Protein AF-Q2FTE8-F1 (afdb_monomer_lite)

pLDDT: mean 82.8, std 17.11, range [41.56, 97.5]

Organism: Methanospirillum hungatei JF-1 (strain ATCC 27890 / DSM 864 / NBRC 100397 / JF-1) (NCBI:txid323259)

Sequence (123 aa):
MPDTLEIVSPSLLTSLASLLCEQPEKKTEPKGSTRSSVADLGAWLSDHHLSYREKPFAGGRLFLFDACPFSTAHTDGAYAIQFASGGIFAGCHHNSCGGGTQRWSELRERFEGPVQNRIMKPE

Foldseek 3Di:
DPPDDDDDDPVVVVVVVVPDDPPPLDPDDDPDDPDDQPQDPVVVCVVLVFDWDWDDDSQWIKTWGQQAPQDNPDRGQWIKIQHNSSDIFTFGCDVVGPNRDGCPQVSCCSRVNDPVNVVPDDD

Structure (mmCIF, N/CA/C/O backbone):
data_AF-Q2FTE8-F1
#
_entry.id   AF-Q2FTE8-F1
#
loop_
_atom_site.group_PDB
_atom_site.id
_atom_site.type_symbol
_atom_site.label_atom_id
_atom_site.label_alt_id
_atom_site.label_comp_id
_atom_site.label_asym_id
_atom_site.label_entity_id
_atom_site.label_seq_id
_atom_site.pdbx_PDB_ins_code
_atom_site.Cartn_x
_atom_site.Cartn_y
_atom_site.Cartn_z
_atom_site.occupancy
_atom_site.B_iso_or_equiv
_atom_site.auth_seq_id
_atom_site.auth_comp_id
_atom_site.auth_asym_id
_atom_site.auth_atom_id
_atom_site.pdbx_PDB_model_num
ATOM 1 N N . MET A 1 1 ? 29.663 10.841 14.402 1.00 47.59 1 MET A N 1
ATOM 2 C CA . MET A 1 1 ? 29.181 10.095 15.587 1.00 47.59 1 MET A CA 1
ATOM 3 C C . MET A 1 1 ? 29.604 10.871 16.821 1.00 47.59 1 MET A C 1
ATOM 5 O O . MET A 1 1 ? 30.583 11.592 16.689 1.00 47.59 1 MET A O 1
ATOM 9 N N . PRO A 1 2 ? 28.891 10.789 17.957 1.00 75.31 2 PRO A N 1
ATOM 10 C CA . PRO A 1 2 ? 29.382 11.409 19.182 1.00 75.31 2 PRO A CA 1
ATOM 11 C C . PRO A 1 2 ? 30.715 10.766 19.584 1.00 75.31 2 PRO A C 1
ATOM 13 O O . PRO A 1 2 ? 30.866 9.548 19.487 1.00 75.31 2 PRO A O 1
ATOM 16 N N . ASP A 1 3 ? 31.667 11.597 20.002 1.00 80.88 3 ASP A N 1
ATOM 17 C CA . ASP A 1 3 ? 33.018 11.171 20.384 1.00 80.88 3 ASP A CA 1
ATOM 18 C C . ASP A 1 3 ? 33.049 10.413 21.725 1.00 80.88 3 ASP A C 1
ATOM 20 O O . ASP A 1 3 ? 34.011 9.708 22.024 1.00 80.88 3 ASP A O 1
ATOM 24 N N .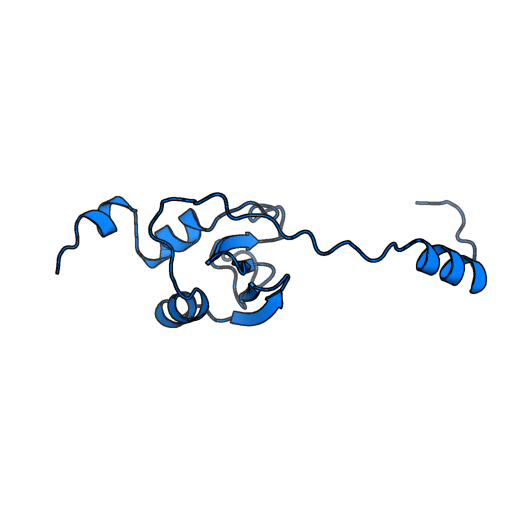 THR A 1 4 ? 31.980 10.502 22.522 1.00 83.19 4 THR A N 1
ATOM 25 C CA . THR A 1 4 ? 31.816 9.793 23.795 1.00 83.19 4 THR A CA 1
ATOM 26 C C . THR A 1 4 ? 30.410 9.208 23.922 1.00 83.19 4 THR A C 1
ATOM 28 O O . THR A 1 4 ? 29.410 9.850 23.600 1.00 83.19 4 THR A O 1
ATOM 31 N N . LEU A 1 5 ? 30.330 7.961 24.391 1.00 83.25 5 LEU A N 1
ATOM 32 C CA . LEU A 1 5 ? 29.077 7.290 24.732 1.00 83.25 5 LEU A CA 1
ATOM 33 C C . LEU A 1 5 ? 28.945 7.259 26.255 1.00 83.25 5 LEU A C 1
ATOM 35 O O . LEU A 1 5 ? 29.803 6.701 26.936 1.00 83.25 5 LEU A O 1
ATOM 39 N N . GLU A 1 6 ? 27.879 7.855 26.782 1.00 86.62 6 GLU A N 1
ATOM 40 C CA . GLU A 1 6 ? 27.593 7.912 28.216 1.00 86.62 6 GLU A CA 1
ATOM 41 C C . GLU A 1 6 ? 26.374 7.042 28.554 1.00 86.62 6 GLU A C 1
ATOM 43 O O . GLU A 1 6 ? 25.369 7.044 27.838 1.00 86.62 6 GLU A O 1
ATOM 48 N N . ILE A 1 7 ? 26.469 6.272 29.641 1.00 87.56 7 ILE A N 1
ATOM 49 C CA . ILE A 1 7 ? 25.374 5.424 30.121 1.00 87.56 7 ILE A CA 1
ATOM 50 C C . ILE A 1 7 ? 24.376 6.305 30.874 1.00 87.56 7 ILE A C 1
ATOM 52 O O . ILE A 1 7 ? 24.696 6.866 31.919 1.00 87.56 7 ILE A O 1
ATOM 56 N N . VAL A 1 8 ? 23.149 6.394 30.363 1.00 90.69 8 VAL A N 1
ATOM 57 C CA . VAL A 1 8 ? 22.062 7.141 31.010 1.00 90.69 8 VAL A CA 1
ATOM 58 C C . VAL A 1 8 ? 21.398 6.334 32.128 1.00 90.69 8 VAL A C 1
ATOM 60 O O . VAL A 1 8 ? 21.362 5.102 32.098 1.00 90.69 8 VAL A O 1
ATOM 63 N N . SER A 1 9 ? 20.831 7.028 33.118 1.00 89.88 9 SER A N 1
ATOM 64 C CA . SER A 1 9 ? 20.090 6.384 34.203 1.00 89.88 9 SER A CA 1
ATOM 65 C C . SER A 1 9 ? 18.733 5.834 33.728 1.00 89.88 9 SER A C 1
ATOM 67 O O . SER A 1 9 ? 18.091 6.422 32.850 1.00 89.88 9 SER A O 1
ATOM 69 N N . PRO A 1 10 ? 18.214 4.762 34.359 1.00 87.69 10 PRO A N 1
ATOM 70 C CA . PRO A 1 10 ? 16.878 4.243 34.057 1.00 87.69 10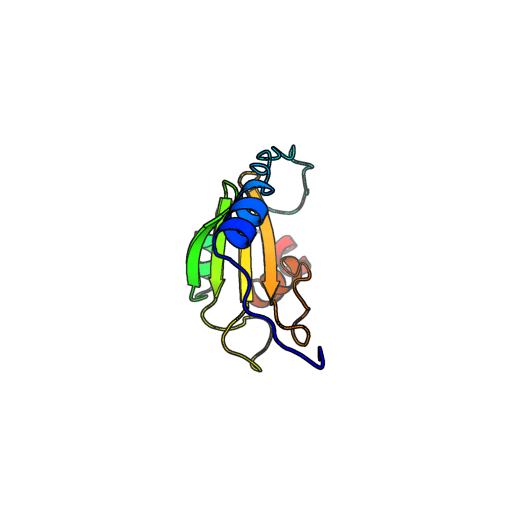 PRO A CA 1
ATOM 71 C C . PRO A 1 10 ? 15.762 5.279 34.252 1.00 87.69 10 PRO A C 1
ATOM 73 O O . PRO A 1 10 ? 14.788 5.286 33.510 1.00 87.69 10 PRO A O 1
ATOM 76 N N . SER A 1 11 ? 15.911 6.194 35.215 1.00 86.44 11 SER A N 1
ATOM 77 C CA . SER A 1 11 ? 14.929 7.252 35.474 1.00 86.44 11 SER A CA 1
ATOM 78 C C . SER A 1 11 ? 14.803 8.245 34.319 1.00 86.44 11 SER A C 1
ATOM 80 O O . SER A 1 11 ? 13.701 8.707 34.039 1.00 86.44 11 SER A O 1
ATOM 82 N N . LEU A 1 12 ? 15.899 8.545 33.618 1.00 90.31 12 LEU A N 1
ATOM 83 C CA . LEU A 1 12 ? 15.882 9.437 32.461 1.00 90.31 12 LEU A CA 1
ATOM 84 C C . LEU A 1 12 ? 15.134 8.802 31.281 1.00 90.31 12 LEU A C 1
ATOM 86 O O . LEU A 1 12 ? 14.355 9.479 30.611 1.00 90.31 12 LEU A O 1
ATOM 90 N N . LEU A 1 13 ? 15.297 7.488 31.088 1.00 86.81 13 LEU A N 1
ATOM 91 C CA . LEU A 1 13 ? 14.516 6.717 30.117 1.00 86.81 13 LEU A CA 1
ATOM 92 C C . LEU A 1 13 ? 13.022 6.717 30.471 1.00 86.81 13 LEU A C 1
ATOM 94 O O . LEU A 1 13 ? 12.188 6.929 29.592 1.00 86.81 13 LEU A O 1
ATOM 98 N N . THR A 1 14 ? 12.675 6.557 31.751 1.00 87.50 14 THR A N 1
ATOM 99 C CA . THR A 1 14 ? 11.279 6.613 32.217 1.00 87.50 14 THR A CA 1
ATOM 100 C C . THR A 1 14 ? 10.662 8.002 32.021 1.00 87.50 14 THR A C 1
ATOM 102 O O . THR A 1 14 ? 9.526 8.114 31.556 1.00 87.50 14 THR A O 1
ATOM 105 N N . SER A 1 15 ? 11.406 9.074 32.312 1.00 88.38 15 SER A N 1
ATOM 106 C CA . SER A 1 15 ? 10.955 10.453 32.082 1.00 88.38 15 SER A CA 1
ATOM 107 C C . SER A 1 15 ? 10.691 10.727 30.601 1.00 88.38 15 SER A C 1
ATOM 109 O O . SER A 1 15 ? 9.668 11.317 30.271 1.00 88.38 15 SER A O 1
ATOM 111 N N . LEU A 1 16 ? 11.555 10.244 29.701 1.00 87.44 16 LEU A N 1
ATOM 112 C CA . LEU A 1 16 ? 11.328 10.318 28.253 1.00 87.44 16 LEU A CA 1
ATOM 113 C C . LEU A 1 16 ? 10.097 9.518 27.816 1.00 87.44 16 LEU A C 1
ATOM 115 O O . LEU A 1 16 ? 9.295 10.021 27.034 1.00 87.44 16 LEU A O 1
ATOM 119 N N . ALA A 1 17 ? 9.919 8.301 28.336 1.00 84.12 17 ALA A N 1
ATOM 120 C CA . ALA A 1 17 ? 8.742 7.484 28.043 1.00 84.12 17 ALA A CA 1
ATOM 121 C C . ALA A 1 17 ? 7.440 8.190 28.461 1.00 84.12 17 ALA A C 1
ATOM 123 O O . ALA A 1 17 ? 6.431 8.087 27.771 1.00 84.12 17 ALA A O 1
ATOM 124 N N . SER A 1 18 ? 7.488 8.964 29.547 1.00 82.94 18 SER A N 1
ATOM 125 C CA . SER A 1 18 ? 6.342 9.714 30.074 1.00 82.94 18 SER A CA 1
ATOM 126 C C . SER A 1 18 ? 5.981 10.951 29.241 1.00 82.94 18 SER A C 1
ATOM 128 O O . SER A 1 18 ? 4.884 11.481 29.387 1.00 82.94 18 SER A O 1
ATOM 130 N N . LEU A 1 19 ? 6.876 11.416 28.360 1.00 86.62 19 LEU A N 1
ATOM 131 C CA . LEU A 1 19 ? 6.603 12.519 27.428 1.00 86.62 19 LEU A CA 1
ATOM 132 C C . LEU A 1 19 ? 5.792 12.080 26.201 1.00 86.62 19 LEU A C 1
ATOM 134 O O . LEU A 1 19 ? 5.387 12.923 25.398 1.00 86.62 19 LEU A O 1
ATOM 138 N N . LEU A 1 20 ? 5.554 10.777 26.026 1.00 79.19 20 LEU A N 1
ATOM 139 C CA . LEU A 1 20 ? 4.674 10.281 24.978 1.00 79.19 20 LEU A CA 1
ATOM 140 C C . LEU A 1 20 ? 3.226 10.607 25.352 1.00 79.19 20 LEU A C 1
ATOM 142 O O . LEU A 1 20 ? 2.567 9.857 26.065 1.00 79.19 20 LEU A O 1
ATOM 146 N N . CYS A 1 21 ? 2.719 11.728 24.841 1.00 58.62 21 CYS A N 1
ATOM 147 C CA . CYS A 1 21 ? 1.283 11.965 24.807 1.00 58.62 21 CYS A CA 1
ATOM 148 C C . CYS A 1 21 ? 0.616 10.829 24.021 1.00 58.62 21 CYS A C 1
ATOM 150 O O . CYS A 1 21 ? 1.006 10.560 22.875 1.00 58.62 21 CYS A O 1
ATOM 152 N N . GLU A 1 22 ? -0.398 10.199 24.624 1.00 60.72 22 GLU A N 1
ATOM 153 C CA . GLU A 1 22 ? -1.329 9.310 23.932 1.00 60.72 22 GLU A CA 1
ATOM 154 C C . GLU A 1 22 ? -1.782 10.022 22.657 1.00 60.72 22 GLU A C 1
ATOM 156 O O . GLU A 1 22 ? -2.358 11.111 22.700 1.00 60.72 22 GLU A O 1
ATOM 161 N N . GLN A 1 23 ? -1.397 9.472 21.505 1.00 54.34 23 GLN A N 1
ATOM 162 C CA . GLN A 1 23 ? -1.730 10.071 20.222 1.00 54.34 23 GLN A CA 1
ATOM 163 C C . GLN A 1 23 ? -3.257 10.123 20.139 1.00 54.34 23 GLN A C 1
ATOM 165 O O . GLN A 1 23 ? -3.878 9.059 20.168 1.00 54.34 23 GLN A O 1
ATOM 170 N N . PRO A 1 24 ? -3.885 11.308 20.029 1.00 51.16 24 PRO A N 1
ATOM 171 C CA . PRO A 1 24 ? -5.316 11.360 19.817 1.00 51.16 24 PRO A CA 1
ATOM 172 C C . PRO A 1 24 ? -5.599 10.648 18.500 1.00 51.16 24 PRO A C 1
ATOM 174 O O . PRO A 1 24 ? -5.062 11.008 17.447 1.00 51.16 24 PRO A O 1
ATOM 177 N N . GLU A 1 25 ? -6.424 9.614 18.575 1.00 54.03 25 GLU A N 1
ATOM 178 C CA . GLU A 1 25 ? -6.974 8.888 17.443 1.00 54.03 25 GLU A CA 1
ATOM 179 C C . GLU A 1 25 ? -7.769 9.858 16.558 1.00 54.03 25 GLU A C 1
ATOM 181 O O . GLU A 1 25 ? -8.965 10.099 16.721 1.00 54.03 25 GLU A O 1
ATOM 186 N N . LYS A 1 26 ? -7.054 10.502 15.627 1.00 44.91 26 LYS A N 1
ATOM 187 C CA . LYS A 1 26 ? -7.623 11.428 14.653 1.00 44.91 26 LYS A CA 1
ATOM 188 C C . LYS A 1 26 ? -8.549 10.647 13.727 1.00 44.91 26 LYS A C 1
ATOM 190 O O . LYS A 1 26 ? -8.104 10.042 12.756 1.00 44.91 26 LYS A O 1
ATOM 195 N N . LYS A 1 27 ? -9.851 10.722 14.003 1.00 46.91 27 LYS A N 1
ATOM 196 C CA . LYS A 1 27 ? -10.912 10.451 13.030 1.00 46.91 27 LYS A CA 1
ATOM 197 C C . LYS A 1 27 ? -10.780 11.463 11.893 1.00 46.91 27 LYS A C 1
ATOM 199 O O . LYS A 1 27 ? -11.192 12.612 12.024 1.00 46.91 27 LYS A O 1
ATOM 204 N N . THR A 1 28 ? -10.157 11.060 10.794 1.00 43.09 28 THR A N 1
ATOM 205 C CA . THR A 1 28 ? -10.179 11.820 9.547 1.00 43.09 28 THR A CA 1
ATOM 206 C C . THR A 1 28 ? -11.474 11.510 8.804 1.00 43.09 28 THR A C 1
ATOM 208 O O . THR A 1 28 ? -11.761 10.364 8.463 1.00 43.09 28 THR A O 1
ATOM 211 N N . GLU A 1 29 ? -12.282 12.545 8.586 1.00 53.09 29 GLU A N 1
ATOM 212 C CA . GLU A 1 29 ? -13.505 12.465 7.790 1.00 53.09 29 GLU A CA 1
ATOM 213 C C . GLU A 1 29 ? -13.188 12.097 6.327 1.00 53.09 29 GLU A C 1
ATOM 215 O O . GLU A 1 29 ? -12.167 12.536 5.778 1.00 53.09 29 GLU A O 1
ATOM 220 N N . PRO A 1 30 ? -14.034 11.292 5.661 1.00 44.62 30 PRO A N 1
ATOM 221 C CA . PRO A 1 30 ? -13.740 10.797 4.326 1.00 44.62 30 PRO A CA 1
ATOM 222 C C . PRO A 1 30 ? -13.969 11.896 3.280 1.00 44.62 30 PRO A C 1
ATOM 224 O O . PRO A 1 30 ? -15.101 12.243 2.953 1.00 44.62 30 PRO A O 1
ATOM 227 N N . LYS A 1 31 ? -12.890 12.410 2.676 1.00 44.75 31 LYS A N 1
ATOM 228 C CA . LYS A 1 31 ? -12.983 13.062 1.360 1.00 44.75 31 LYS A CA 1
ATOM 229 C C . LYS A 1 31 ? -13.074 11.973 0.295 1.00 44.75 31 LYS A C 1
ATOM 231 O O . LYS A 1 31 ? -12.105 11.260 0.043 1.00 44.75 31 LYS A O 1
ATOM 236 N N . GLY A 1 32 ? -14.260 11.845 -0.298 1.00 41.56 32 GLY A N 1
ATOM 237 C CA . GLY A 1 32 ? -14.562 10.879 -1.349 1.00 41.56 32 GLY A CA 1
ATOM 238 C C . GLY A 1 32 ? -13.585 10.984 -2.519 1.00 41.56 32 GLY A C 1
ATOM 239 O O . GLY A 1 32 ? -13.486 12.020 -3.173 1.00 41.56 32 GLY A O 1
ATOM 240 N N . SER A 1 33 ? -12.865 9.893 -2.780 1.00 45.09 33 SER A N 1
ATOM 241 C CA . SER A 1 33 ? -12.139 9.702 -4.031 1.00 45.09 33 SER A CA 1
ATOM 242 C C . SER A 1 33 ? -13.036 8.905 -4.968 1.00 45.09 33 SER A C 1
ATOM 244 O O . SER A 1 33 ? -13.199 7.694 -4.834 1.00 45.09 33 SER A O 1
ATOM 246 N N . THR A 1 34 ? -13.672 9.607 -5.898 1.00 45.78 34 THR A N 1
ATOM 247 C CA . THR A 1 34 ? -14.556 9.035 -6.913 1.00 45.78 34 THR A CA 1
ATOM 248 C C . THR A 1 34 ? -13.729 8.301 -7.974 1.00 45.78 34 THR A C 1
ATOM 250 O O . THR A 1 34 ? -13.514 8.826 -9.061 1.00 45.78 34 THR A O 1
ATOM 253 N N . ARG A 1 35 ? -13.222 7.098 -7.672 1.00 50.22 35 ARG A N 1
ATOM 254 C CA . ARG A 1 35 ? -12.720 6.131 -8.670 1.00 50.22 35 ARG A CA 1
ATOM 255 C C . ARG A 1 35 ? -12.912 4.704 -8.162 1.00 50.22 35 ARG A C 1
ATOM 257 O O . ARG A 1 35 ? -12.179 4.289 -7.275 1.00 50.22 35 ARG A O 1
ATOM 264 N N . SER A 1 36 ? -13.883 3.992 -8.751 1.00 52.06 36 SER A N 1
ATOM 265 C CA . SER A 1 36 ? -14.141 2.539 -8.671 1.00 52.06 36 SER A CA 1
ATOM 266 C C . SER A 1 36 ? -13.377 1.833 -7.546 1.00 52.06 36 SER A C 1
ATOM 268 O O . SER A 1 36 ? -12.369 1.165 -7.794 1.00 52.06 36 SER A O 1
ATOM 270 N N . SER A 1 37 ? -13.798 2.048 -6.301 1.00 58.91 37 SER A N 1
ATOM 271 C CA . SER A 1 37 ? -13.119 1.500 -5.132 1.00 58.91 37 SER A CA 1
ATOM 272 C C . SER A 1 37 ? -13.307 -0.008 -5.113 1.00 58.91 37 SER A C 1
ATOM 274 O O . SER A 1 37 ? -14.435 -0.495 -5.139 1.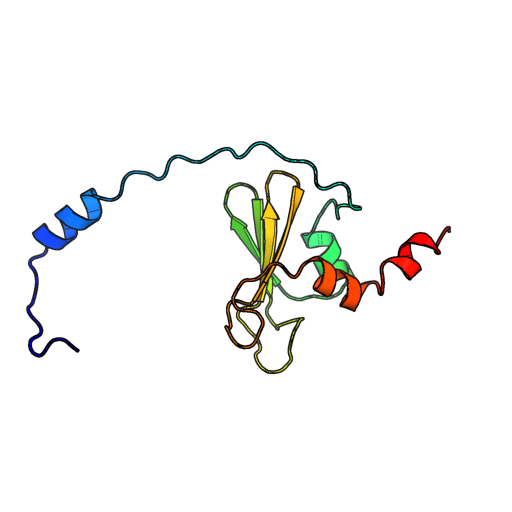00 58.91 37 SER A O 1
ATOM 276 N N . VAL A 1 38 ? -12.201 -0.746 -5.062 1.00 72.00 38 VAL A N 1
ATOM 277 C CA . VAL A 1 38 ? -12.232 -2.149 -4.652 1.00 72.00 38 VAL A CA 1
ATOM 278 C C . VAL A 1 38 ? -12.883 -2.185 -3.265 1.00 72.00 38 VAL A C 1
ATOM 280 O O . VAL A 1 38 ? -12.376 -1.551 -2.340 1.00 72.00 38 VAL A O 1
ATOM 283 N N . ALA A 1 39 ? -14.041 -2.839 -3.148 1.00 81.44 39 ALA A N 1
ATOM 284 C CA . ALA A 1 39 ? -14.810 -2.867 -1.903 1.00 81.44 39 ALA A CA 1
ATOM 285 C C . ALA A 1 39 ? -14.066 -3.647 -0.806 1.00 81.44 39 ALA A C 1
ATOM 287 O O . ALA A 1 39 ? -14.013 -3.209 0.341 1.00 81.44 39 ALA A O 1
ATOM 288 N N . ASP A 1 40 ? -13.414 -4.747 -1.184 1.00 90.62 40 ASP A N 1
ATOM 289 C CA . ASP A 1 40 ? -12.571 -5.552 -0.305 1.00 90.62 40 ASP A CA 1
ATOM 290 C C . ASP A 1 40 ? -11.181 -5.735 -0.925 1.00 90.62 40 ASP A C 1
ATOM 292 O O . ASP A 1 40 ? -11.017 -6.432 -1.929 1.00 90.62 40 ASP A O 1
ATOM 296 N N . LEU A 1 41 ? -10.173 -5.089 -0.329 1.00 94.25 41 LEU A N 1
ATOM 297 C CA . LEU A 1 41 ? -8.791 -5.195 -0.792 1.00 94.25 41 LEU A CA 1
ATOM 298 C C . LEU A 1 41 ? -8.232 -6.618 -0.638 1.00 94.25 41 LEU A C 1
ATOM 300 O O . LEU A 1 41 ? -7.483 -7.054 -1.503 1.00 94.25 41 LEU A O 1
ATOM 304 N N . GLY A 1 42 ? -8.595 -7.353 0.415 1.00 93.19 42 GLY A N 1
ATOM 305 C CA . GLY A 1 42 ? -8.087 -8.710 0.644 1.00 93.19 42 GLY A CA 1
ATOM 306 C C . GLY A 1 42 ? -8.578 -9.694 -0.418 1.00 93.19 42 GLY A C 1
ATOM 307 O O . GLY A 1 42 ? -7.786 -10.467 -0.961 1.00 93.19 42 GLY A O 1
ATOM 308 N N . ALA A 1 43 ? -9.862 -9.601 -0.781 1.00 93.50 43 ALA A N 1
ATOM 309 C CA . ALA A 1 43 ? -10.429 -10.386 -1.878 1.00 93.50 43 ALA A CA 1
ATOM 310 C C . ALA A 1 43 ? -9.707 -10.089 -3.202 1.00 93.50 43 ALA A C 1
ATOM 312 O O . ALA A 1 43 ? -9.216 -11.003 -3.855 1.00 93.50 43 ALA A O 1
ATOM 313 N N . TRP A 1 44 ? -9.524 -8.806 -3.531 1.00 94.81 44 TRP A N 1
ATOM 314 C CA . TRP A 1 44 ? -8.817 -8.392 -4.747 1.00 94.81 44 TRP A CA 1
ATOM 315 C C . TRP A 1 44 ? -7.375 -8.909 -4.805 1.00 94.81 44 TRP A C 1
ATOM 317 O O . TRP A 1 44 ? -6.930 -9.406 -5.836 1.00 94.81 44 TRP A O 1
ATOM 327 N N . LEU A 1 45 ? -6.636 -8.834 -3.696 1.00 95.19 45 LEU A N 1
ATOM 328 C CA . LEU A 1 45 ? -5.274 -9.369 -3.630 1.00 95.19 45 LEU A CA 1
ATOM 329 C C . LEU A 1 45 ? -5.243 -10.889 -3.834 1.00 95.19 45 LEU A C 1
ATOM 331 O O . LEU A 1 45 ? -4.362 -11.392 -4.531 1.00 95.19 45 LEU A O 1
ATOM 335 N N . SER A 1 46 ? -6.216 -11.601 -3.264 1.00 93.81 46 SER A N 1
ATOM 336 C CA . SER A 1 46 ? -6.339 -13.057 -3.391 1.00 93.81 46 SER A CA 1
ATOM 337 C C . SER A 1 46 ? -6.680 -13.483 -4.823 1.00 93.81 46 SER A C 1
ATOM 339 O O . SER A 1 46 ? -6.041 -14.393 -5.352 1.00 93.81 46 SER A O 1
ATOM 341 N N . ASP A 1 47 ? -7.615 -12.784 -5.474 1.00 93.50 47 ASP A N 1
ATOM 342 C CA . ASP A 1 47 ? -8.021 -13.026 -6.867 1.00 93.50 47 ASP A CA 1
ATOM 343 C C . ASP A 1 47 ? -6.859 -12.827 -7.849 1.00 93.50 47 ASP A C 1
ATOM 345 O O . ASP A 1 47 ? -6.753 -13.517 -8.862 1.00 93.50 47 ASP A O 1
ATOM 349 N N . HIS A 1 48 ? -5.951 -11.903 -7.530 1.00 93.56 48 HIS A N 1
ATOM 350 C CA . HIS A 1 48 ? -4.739 -11.646 -8.306 1.00 93.56 48 HIS A CA 1
ATOM 351 C C . HIS A 1 48 ? -3.518 -12.455 -7.843 1.00 93.56 48 HIS A C 1
ATOM 353 O O . HIS A 1 48 ? -2.406 -12.200 -8.307 1.00 93.56 48 HIS A O 1
ATOM 359 N N . HIS A 1 49 ? -3.714 -13.443 -6.963 1.00 93.88 49 HIS A N 1
ATOM 360 C CA . HIS A 1 49 ? -2.676 -14.355 -6.472 1.00 93.88 49 HIS A CA 1
ATOM 361 C C . HIS A 1 49 ? -1.462 -13.648 -5.846 1.00 93.88 49 HIS A C 1
ATOM 363 O O . HIS A 1 49 ? -0.324 -14.110 -5.954 1.00 93.88 49 HIS A O 1
ATOM 369 N N . LEU A 1 50 ? -1.696 -12.518 -5.178 1.00 94.31 50 LEU A N 1
ATOM 370 C CA . LEU A 1 50 ? -0.674 -11.816 -4.413 1.00 94.31 50 LEU A CA 1
ATOM 371 C C . LEU A 1 50 ? -0.600 -12.399 -3.002 1.00 94.31 50 LEU A C 1
ATOM 373 O O . LEU A 1 50 ? -1.551 -12.292 -2.234 1.00 94.31 50 LEU A O 1
ATOM 377 N N . SER A 1 51 ? 0.543 -12.981 -2.640 1.00 94.19 51 SER A N 1
ATOM 378 C CA . SER A 1 51 ? 0.781 -13.478 -1.280 1.00 94.19 51 SER A CA 1
ATOM 379 C C . SER A 1 51 ? 1.000 -12.330 -0.297 1.00 94.19 51 SER A C 1
ATOM 381 O O . SER A 1 51 ? 1.813 -11.429 -0.545 1.00 94.19 51 SER A O 1
ATOM 383 N N . TYR A 1 52 ? 0.288 -12.365 0.829 1.00 95.81 52 TYR A N 1
ATOM 384 C CA . TYR A 1 52 ? 0.376 -11.337 1.857 1.00 95.81 52 TYR A CA 1
ATOM 385 C C . TYR A 1 52 ? 0.154 -11.869 3.274 1.00 95.81 52 TYR A C 1
ATOM 387 O O . TYR A 1 52 ? -0.484 -12.897 3.503 1.00 95.81 52 TYR A O 1
ATOM 395 N N . ARG A 1 53 ? 0.604 -11.072 4.247 1.00 96.44 53 ARG A N 1
ATOM 396 C CA . ARG A 1 53 ? 0.214 -11.160 5.658 1.00 96.44 53 ARG A CA 1
ATOM 397 C C . ARG A 1 53 ? -0.641 -9.963 6.043 1.00 96.44 53 ARG A C 1
ATOM 399 O O . ARG A 1 53 ? -0.246 -8.818 5.831 1.00 96.44 53 ARG A O 1
ATOM 406 N N . GLU A 1 54 ? -1.801 -10.232 6.627 1.00 96.38 54 GLU A N 1
ATOM 407 C CA . GLU A 1 54 ? -2.747 -9.208 7.065 1.00 96.38 54 GLU A CA 1
ATOM 408 C C . GLU A 1 54 ? -2.564 -8.872 8.550 1.00 96.38 54 GLU A C 1
ATOM 410 O O . GLU A 1 54 ? -2.312 -9.752 9.377 1.00 96.38 54 GLU A O 1
ATOM 415 N N . LYS A 1 55 ? -2.713 -7.591 8.899 1.00 95.56 55 LYS A N 1
ATOM 416 C CA . LYS A 1 55 ? -2.823 -7.129 10.285 1.00 95.56 55 LYS A CA 1
ATOM 417 C C . LYS A 1 55 ? -3.752 -5.913 10.417 1.00 95.56 55 LYS A C 1
ATOM 419 O O . LYS A 1 55 ? -3.821 -5.101 9.489 1.00 95.56 55 LYS A O 1
ATOM 424 N N . PRO A 1 56 ? -4.416 -5.725 11.572 1.00 95.69 56 PRO A N 1
ATOM 425 C CA . PRO A 1 56 ? -5.167 -4.503 11.853 1.00 95.69 56 PRO A CA 1
ATOM 426 C C . PRO A 1 56 ? -4.266 -3.260 11.819 1.00 95.69 56 PRO A C 1
ATOM 428 O O . PRO A 1 56 ? -3.143 -3.289 12.331 1.00 95.69 56 PRO A O 1
ATOM 431 N N . PHE A 1 57 ? -4.747 -2.159 11.235 1.00 93.31 57 PHE A N 1
ATOM 432 C CA . PHE A 1 57 ? -3.995 -0.902 11.166 1.00 93.31 57 PHE A CA 1
ATOM 433 C C . PHE A 1 57 ? -4.912 0.324 11.132 1.00 93.31 57 PHE A C 1
ATOM 435 O O . PHE A 1 57 ? -5.661 0.503 10.177 1.00 93.31 57 PHE A O 1
ATOM 442 N N . ALA A 1 58 ? -4.821 1.189 12.149 1.00 90.25 58 ALA A N 1
ATOM 443 C CA . ALA A 1 58 ? -5.547 2.466 12.229 1.00 90.25 58 ALA A CA 1
ATOM 444 C C . ALA A 1 58 ? -7.058 2.351 11.910 1.00 90.25 58 ALA A C 1
ATOM 446 O O . ALA A 1 58 ? -7.607 3.127 11.129 1.00 90.25 58 ALA A O 1
ATOM 447 N N . GLY A 1 59 ? -7.722 1.328 12.464 1.00 89.12 59 GLY A N 1
ATOM 448 C CA . GLY A 1 59 ? -9.139 1.027 12.208 1.00 89.12 59 GLY A CA 1
ATOM 449 C C . GLY A 1 59 ? -9.438 0.393 10.842 1.00 89.12 59 GLY A C 1
ATOM 450 O O . GLY A 1 59 ? -10.580 0.043 10.569 1.00 89.12 59 GLY A O 1
ATOM 451 N N . GLY A 1 60 ? -8.430 0.240 9.985 1.00 93.81 60 GLY A N 1
ATOM 452 C CA . GLY A 1 60 ? -8.481 -0.496 8.729 1.00 93.81 60 GLY A CA 1
ATOM 453 C C . GLY A 1 60 ? -7.622 -1.762 8.761 1.00 93.81 60 GLY A C 1
ATOM 454 O O . GLY A 1 60 ? -7.355 -2.346 9.816 1.00 93.81 60 GLY A O 1
ATOM 455 N N . ARG A 1 61 ? -7.167 -2.175 7.580 1.00 96.50 61 ARG A N 1
ATOM 456 C CA . ARG A 1 61 ? -6.387 -3.395 7.350 1.00 96.50 61 ARG A CA 1
ATOM 457 C C . ARG A 1 61 ? -5.106 -3.066 6.601 1.00 96.50 61 ARG A C 1
ATOM 459 O O . ARG A 1 61 ? -5.132 -2.298 5.641 1.00 96.50 61 ARG A O 1
ATOM 466 N N . LEU A 1 62 ? -3.996 -3.649 7.030 1.00 97.38 62 LEU A N 1
ATOM 467 C CA . LEU A 1 62 ? -2.694 -3.553 6.379 1.00 97.38 62 LEU A CA 1
ATOM 468 C C . LEU A 1 62 ? -2.279 -4.938 5.889 1.00 97.38 62 LEU A C 1
ATOM 470 O O . LEU A 1 62 ? -2.238 -5.895 6.655 1.00 97.38 62 LEU A O 1
ATOM 474 N N . PHE A 1 63 ? -1.933 -4.999 4.614 1.00 97.50 63 PHE A N 1
ATOM 475 C CA . PHE A 1 63 ? -1.484 -6.166 3.879 1.00 97.50 63 PHE A CA 1
ATOM 476 C C . PHE A 1 63 ? -0.001 -5.981 3.557 1.00 97.50 63 PHE A C 1
ATOM 478 O O . PHE A 1 63 ? 0.382 -5.049 2.851 1.00 97.50 63 PHE A O 1
ATOM 485 N N . LEU A 1 64 ? 0.848 -6.833 4.118 1.00 96.94 64 LEU A N 1
ATOM 486 C CA . LEU A 1 64 ? 2.288 -6.854 3.869 1.00 96.94 64 LEU A CA 1
ATOM 487 C C . LEU A 1 64 ? 2.572 -7.917 2.816 1.00 96.94 64 LEU A C 1
ATOM 489 O O . LEU A 1 64 ? 2.246 -9.079 3.045 1.00 96.94 64 LEU A O 1
ATOM 493 N N . PHE A 1 65 ? 3.164 -7.538 1.687 1.00 96.62 65 PHE A N 1
ATOM 494 C CA . PHE A 1 65 ? 3.451 -8.488 0.616 1.00 96.62 65 PHE A CA 1
ATOM 495 C C . PHE A 1 65 ? 4.709 -9.301 0.908 1.00 96.62 65 PHE A C 1
ATOM 497 O O . PHE A 1 65 ? 5.715 -8.755 1.364 1.00 96.62 65 PHE A O 1
ATOM 504 N N . ASP A 1 66 ? 4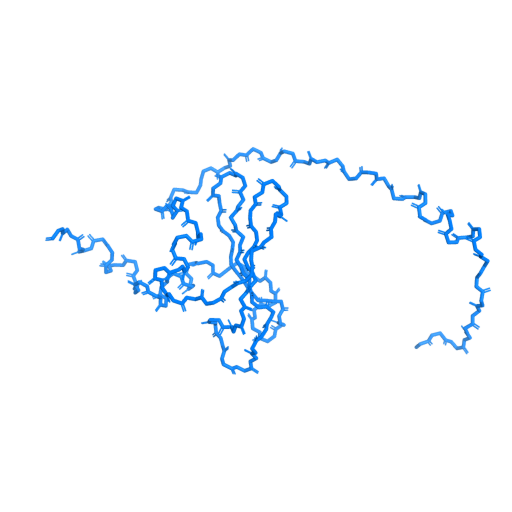.664 -10.592 0.577 1.00 93.06 66 ASP A N 1
ATOM 505 C CA . ASP A 1 66 ? 5.827 -11.486 0.676 1.00 93.06 66 ASP A CA 1
ATOM 506 C C . ASP A 1 66 ? 6.792 -11.352 -0.513 1.00 93.06 66 ASP A C 1
ATOM 508 O O . ASP A 1 66 ? 7.881 -11.915 -0.493 1.00 93.06 66 ASP A O 1
ATOM 512 N N . ALA A 1 67 ? 6.391 -10.629 -1.560 1.00 93.12 67 ALA A N 1
ATOM 513 C CA . ALA A 1 67 ? 7.238 -10.232 -2.677 1.00 93.12 67 ALA A CA 1
ATOM 514 C C . ALA A 1 67 ? 6.796 -8.856 -3.181 1.00 93.12 67 ALA A C 1
ATOM 516 O O . ALA A 1 67 ? 5.610 -8.529 -3.158 1.00 93.12 67 ALA A O 1
ATOM 517 N N . CYS A 1 68 ? 7.730 -8.028 -3.651 1.00 94.50 68 CYS A N 1
ATOM 518 C CA . CYS A 1 68 ? 7.371 -6.706 -4.145 1.00 94.50 68 CYS A CA 1
ATOM 519 C C . CYS A 1 68 ? 6.679 -6.792 -5.520 1.00 94.50 68 CYS A C 1
ATOM 521 O O . CYS A 1 68 ? 7.302 -7.229 -6.487 1.00 94.50 68 CYS A O 1
ATOM 523 N N . PRO A 1 69 ? 5.432 -6.305 -5.668 1.00 94.06 69 PRO A N 1
ATOM 524 C CA . PRO A 1 69 ? 4.741 -6.316 -6.959 1.00 94.06 69 PRO A CA 1
ATOM 525 C C . PRO A 1 69 ? 5.243 -5.223 -7.923 1.00 94.06 69 PRO A C 1
ATOM 527 O O . PRO A 1 69 ? 4.892 -5.212 -9.104 1.00 94.06 69 PRO A O 1
ATOM 530 N N . PHE A 1 70 ? 6.053 -4.279 -7.432 1.00 93.75 70 PHE A N 1
ATOM 531 C CA . PHE A 1 70 ? 6.548 -3.141 -8.212 1.00 93.75 70 PHE A CA 1
ATOM 532 C C . PHE A 1 70 ? 7.924 -3.391 -8.841 1.00 93.75 70 PHE A C 1
ATOM 534 O O . PHE A 1 70 ? 8.233 -2.798 -9.877 1.00 93.75 70 PHE A O 1
ATOM 541 N N . SER A 1 71 ? 8.749 -4.238 -8.220 1.00 90.88 71 SER A N 1
ATOM 542 C CA . SER A 1 71 ? 10.139 -4.486 -8.608 1.00 90.88 71 SER A CA 1
ATOM 543 C C . SER A 1 71 ? 10.596 -5.865 -8.145 1.00 90.88 71 SER A C 1
ATOM 545 O O . SER A 1 71 ? 10.279 -6.279 -7.038 1.00 90.88 71 SER A O 1
ATOM 547 N N . THR A 1 72 ? 11.406 -6.542 -8.956 1.00 90.31 72 THR A N 1
ATOM 548 C CA . THR A 1 72 ? 12.033 -7.828 -8.611 1.00 90.31 72 THR A CA 1
ATOM 549 C C . THR A 1 72 ? 13.343 -7.675 -7.831 1.00 90.31 72 THR A C 1
ATOM 551 O O . THR A 1 72 ? 13.971 -8.672 -7.494 1.00 90.31 72 THR A O 1
ATOM 554 N N . ALA A 1 73 ? 13.783 -6.443 -7.550 1.00 90.38 73 ALA A N 1
ATOM 555 C CA . ALA A 1 73 ? 15.056 -6.176 -6.874 1.00 90.38 73 ALA A CA 1
ATOM 556 C C . ALA A 1 73 ? 15.064 -6.565 -5.385 1.00 90.38 73 ALA A C 1
ATOM 558 O O . ALA A 1 73 ? 16.130 -6.657 -4.782 1.00 90.38 73 ALA A O 1
ATOM 559 N N . HIS A 1 74 ? 13.891 -6.752 -4.784 1.00 88.44 74 HIS A N 1
ATOM 560 C CA . HIS A 1 74 ? 13.731 -7.132 -3.386 1.00 88.44 74 HIS A CA 1
ATOM 561 C C . HIS A 1 74 ? 12.437 -7.928 -3.208 1.00 88.44 74 HIS A C 1
ATOM 563 O O . HIS A 1 74 ? 11.482 -7.792 -3.976 1.00 88.44 74 HIS A O 1
ATOM 569 N N . THR A 1 75 ? 12.400 -8.754 -2.169 1.00 91.19 75 THR A N 1
ATOM 570 C CA . THR A 1 75 ? 11.271 -9.641 -1.860 1.00 91.19 75 THR A CA 1
ATOM 571 C C . THR A 1 75 ? 10.498 -9.177 -0.630 1.00 91.19 75 THR A C 1
ATOM 573 O O . THR A 1 75 ? 9.736 -9.933 -0.055 1.00 91.19 75 THR A O 1
ATOM 576 N N . ASP A 1 76 ? 10.692 -7.939 -0.189 1.00 92.44 76 ASP A N 1
ATOM 577 C CA . ASP A 1 76 ? 10.067 -7.418 1.023 1.00 92.44 76 ASP A CA 1
ATOM 578 C C . ASP A 1 76 ? 9.771 -5.912 0.922 1.00 92.44 76 ASP A C 1
ATOM 580 O O . ASP A 1 76 ? 10.011 -5.258 -0.099 1.00 92.44 76 ASP A O 1
ATOM 584 N N . GLY A 1 77 ? 9.189 -5.359 1.985 1.00 92.62 77 GLY A N 1
ATOM 585 C CA . GLY A 1 77 ? 8.971 -3.921 2.152 1.00 92.62 77 GLY A CA 1
ATOM 586 C C . GLY A 1 77 ? 7.793 -3.334 1.371 1.00 92.62 77 GLY A C 1
ATOM 587 O O . GLY A 1 77 ? 7.485 -2.154 1.553 1.00 92.62 77 GLY A O 1
ATOM 588 N N . ALA A 1 78 ? 7.132 -4.110 0.507 1.00 97.00 78 ALA A N 1
ATOM 589 C CA . ALA A 1 78 ? 5.919 -3.693 -0.190 1.00 97.00 78 ALA A CA 1
ATOM 590 C C . ALA A 1 78 ? 4.664 -3.959 0.654 1.00 97.00 78 ALA A C 1
ATOM 592 O O . ALA A 1 78 ? 4.569 -4.962 1.361 1.00 97.00 78 ALA A O 1
ATOM 593 N N . TYR A 1 79 ? 3.692 -3.054 0.575 1.00 97.19 79 TYR A N 1
ATOM 594 C CA . TYR A 1 79 ? 2.475 -3.120 1.372 1.00 97.19 79 TYR A CA 1
ATOM 595 C C . TYR A 1 79 ? 1.282 -2.454 0.685 1.00 97.19 79 TYR A C 1
ATOM 597 O O . TYR A 1 79 ? 1.438 -1.599 -0.192 1.00 97.19 79 TYR A O 1
ATOM 605 N N . ALA A 1 80 ? 0.085 -2.815 1.138 1.00 97.38 80 ALA A N 1
ATOM 606 C CA . ALA A 1 80 ? -1.156 -2.126 0.833 1.00 97.38 8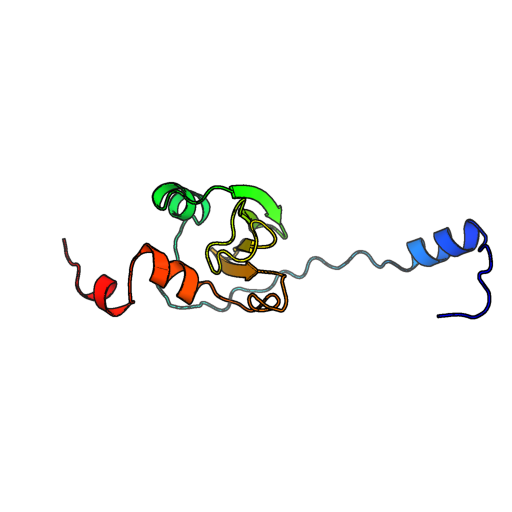0 ALA A CA 1
ATOM 607 C C . ALA A 1 80 ? -2.007 -1.941 2.099 1.00 97.38 80 ALA A C 1
ATOM 609 O O . ALA A 1 80 ? -1.979 -2.763 3.005 1.00 97.38 80 ALA A O 1
ATOM 610 N N . ILE A 1 81 ? -2.755 -0.849 2.188 1.00 96.19 81 ILE A N 1
ATOM 611 C CA . ILE A 1 81 ? -3.621 -0.498 3.311 1.00 96.19 81 ILE A CA 1
ATOM 612 C C . ILE A 1 81 ? -5.010 -0.246 2.751 1.00 96.19 81 ILE A C 1
ATOM 614 O O . ILE A 1 81 ? -5.153 0.521 1.801 1.00 96.19 81 ILE A O 1
ATOM 618 N N . GLN A 1 82 ? -6.025 -0.828 3.377 1.00 96.12 82 GLN A N 1
ATOM 619 C CA . GLN A 1 82 ? -7.399 -0.370 3.239 1.00 96.12 82 GLN A CA 1
ATOM 620 C C . GLN A 1 82 ? -7.801 0.327 4.532 1.00 96.12 82 GLN A C 1
ATOM 622 O O . GLN A 1 82 ? -7.887 -0.301 5.585 1.00 96.12 82 GLN A O 1
ATOM 627 N N . PHE A 1 83 ? -8.023 1.635 4.464 1.00 94.25 83 PHE A N 1
ATOM 628 C CA . PHE A 1 83 ? -8.469 2.420 5.609 1.00 94.25 83 PHE A CA 1
ATOM 629 C C . PHE A 1 83 ? -9.915 2.076 5.973 1.00 94.25 83 PHE A C 1
ATOM 631 O O . PHE A 1 83 ? -10.681 1.616 5.127 1.00 94.25 83 PHE A O 1
ATOM 638 N N . ALA A 1 84 ? -10.323 2.386 7.207 1.00 90.06 84 ALA A N 1
ATOM 639 C CA . ALA A 1 84 ? -11.715 2.245 7.650 1.00 90.06 84 ALA A CA 1
ATOM 640 C C . ALA A 1 84 ? -12.716 2.979 6.733 1.00 90.06 84 ALA A C 1
ATOM 642 O O . ALA A 1 84 ? -13.861 2.569 6.592 1.00 90.06 84 ALA A O 1
ATOM 643 N N . SER A 1 85 ? -12.268 4.056 6.077 1.00 88.00 85 SER A N 1
ATOM 644 C CA . SER A 1 85 ? -13.046 4.826 5.102 1.00 88.00 85 SER A CA 1
ATOM 645 C C . SER A 1 85 ? -13.209 4.145 3.736 1.00 88.00 85 SER A C 1
ATOM 647 O O . SER A 1 85 ? -13.856 4.707 2.856 1.00 88.00 85 SER A O 1
ATOM 649 N N . GLY A 1 86 ? -12.580 2.988 3.515 1.00 89.31 86 GLY A N 1
ATOM 650 C CA . GLY A 1 86 ? -12.523 2.300 2.223 1.00 89.31 86 GLY A CA 1
ATOM 651 C C . GLY A 1 86 ? -11.443 2.827 1.273 1.00 89.31 86 GLY A C 1
ATOM 652 O O . GLY A 1 86 ? -11.227 2.247 0.211 1.00 89.31 86 GLY A O 1
ATOM 653 N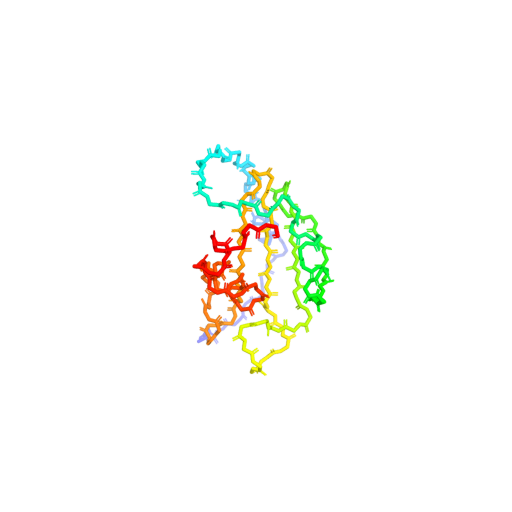 N . GLY A 1 87 ? -10.730 3.898 1.643 1.00 92.88 87 GLY A N 1
ATOM 654 C CA . GLY A 1 87 ? -9.585 4.384 0.876 1.00 92.88 87 GLY A CA 1
ATOM 655 C C . GLY A 1 87 ? -8.466 3.344 0.821 1.00 92.88 87 GLY A C 1
ATOM 656 O O . GLY A 1 87 ? -8.210 2.660 1.811 1.00 92.88 87 GLY A O 1
ATOM 657 N N . ILE A 1 88 ? -7.781 3.246 -0.321 1.00 95.25 88 ILE A N 1
ATOM 658 C CA . ILE A 1 88 ? -6.682 2.294 -0.511 1.00 95.25 88 ILE A CA 1
ATOM 659 C C . ILE A 1 88 ? -5.365 3.033 -0.725 1.00 95.25 88 ILE A C 1
ATOM 661 O O . ILE A 1 88 ? -5.270 3.992 -1.497 1.00 95.25 88 ILE A O 1
ATOM 665 N N . PHE A 1 89 ? -4.334 2.558 -0.041 1.00 95.44 89 PHE A N 1
ATOM 666 C CA . PHE A 1 89 ? -2.953 2.951 -0.248 1.00 95.44 89 PHE A CA 1
ATOM 667 C C . PHE A 1 89 ? -2.117 1.734 -0.604 1.00 95.44 89 PHE A C 1
ATOM 669 O O . PHE A 1 89 ? -2.292 0.688 -0.001 1.00 95.44 89 PHE A O 1
ATOM 676 N N . ALA A 1 90 ? -1.194 1.856 -1.550 1.00 96.94 90 ALA A N 1
ATOM 677 C CA . ALA A 1 90 ? -0.186 0.831 -1.795 1.00 96.94 90 ALA A CA 1
ATOM 678 C C . ALA A 1 90 ? 1.172 1.483 -2.019 1.00 96.94 90 ALA A C 1
ATOM 680 O O . ALA A 1 90 ? 1.245 2.558 -2.608 1.00 96.94 90 ALA A O 1
ATOM 681 N N . GLY A 1 91 ? 2.244 0.842 -1.571 1.00 96.62 91 GLY A N 1
ATOM 682 C CA . GLY A 1 91 ? 3.589 1.379 -1.726 1.00 96.62 91 GLY A CA 1
ATOM 683 C C . GLY A 1 91 ? 4.668 0.397 -1.296 1.00 96.62 91 GLY A C 1
ATOM 684 O O . GLY A 1 91 ? 4.395 -0.740 -0.919 1.00 96.62 91 GLY A O 1
ATOM 685 N N . CYS A 1 92 ? 5.917 0.845 -1.364 1.00 96.69 92 CYS A N 1
ATOM 686 C CA . CYS A 1 92 ? 7.068 0.117 -0.846 1.00 96.69 92 CYS A CA 1
ATOM 687 C C . CYS A 1 92 ? 7.969 1.072 -0.069 1.00 96.69 92 CYS A C 1
ATOM 689 O O . CYS A 1 92 ? 8.175 2.198 -0.513 1.00 96.69 92 CYS A O 1
ATOM 691 N N . HIS A 1 93 ? 8.500 0.644 1.078 1.00 94.88 93 HIS A N 1
ATOM 692 C CA . HIS A 1 93 ? 9.346 1.501 1.914 1.00 94.88 93 HIS A CA 1
ATOM 693 C C . HIS A 1 93 ? 10.747 1.746 1.327 1.00 94.88 93 HIS A C 1
ATOM 695 O O . HIS A 1 93 ? 11.363 2.767 1.624 1.00 94.88 93 HIS A O 1
ATOM 701 N N . HIS A 1 94 ? 11.250 0.858 0.464 1.00 94.38 94 HIS A N 1
ATOM 702 C CA . HIS A 1 94 ? 12.563 1.033 -0.150 1.00 94.38 94 HIS A CA 1
ATOM 703 C C . HIS A 1 94 ? 12.622 2.324 -0.969 1.00 94.38 94 HIS A C 1
ATOM 705 O O . HIS A 1 94 ? 11.805 2.543 -1.866 1.00 94.38 94 HIS A O 1
ATOM 711 N N . ASN A 1 95 ? 13.628 3.158 -0.703 1.00 93.06 95 ASN A N 1
ATOM 712 C CA . ASN A 1 95 ? 13.793 4.442 -1.386 1.00 93.06 95 ASN A CA 1
ATOM 713 C C . ASN A 1 95 ? 13.964 4.266 -2.906 1.00 93.06 95 ASN A C 1
ATOM 715 O O . ASN A 1 95 ? 13.398 5.016 -3.694 1.00 93.06 95 ASN A O 1
ATOM 719 N N . SER A 1 96 ? 14.664 3.205 -3.318 1.00 90.62 96 SER A N 1
ATOM 720 C CA . SER A 1 96 ? 14.819 2.808 -4.723 1.00 90.62 96 SER A CA 1
ATOM 721 C C . SER A 1 96 ? 13.539 2.252 -5.361 1.00 90.62 96 SER A C 1
ATOM 723 O O . SER A 1 96 ? 13.447 2.198 -6.583 1.00 90.62 96 SER A O 1
ATOM 725 N N . CYS A 1 97 ? 12.539 1.863 -4.562 1.00 92.12 97 CYS A N 1
ATOM 726 C CA . CYS A 1 97 ? 11.260 1.313 -5.019 1.00 92.12 97 CYS A CA 1
ATOM 727 C C . CYS A 1 97 ? 10.072 2.242 -4.701 1.00 92.12 97 CYS A C 1
ATOM 729 O O . CYS A 1 97 ? 8.924 1.807 -4.554 1.00 92.12 97 CYS A O 1
ATOM 731 N N . GLY A 1 98 ? 10.340 3.546 -4.617 1.00 90.69 98 GLY A N 1
ATOM 732 C CA . GLY A 1 98 ? 9.319 4.583 -4.490 1.00 90.69 98 GLY A CA 1
ATOM 733 C C . GLY A 1 98 ? 9.162 5.179 -3.094 1.00 90.69 98 GLY A C 1
ATOM 734 O O . GLY A 1 98 ? 8.319 6.056 -2.944 1.00 90.69 98 GLY A O 1
ATOM 735 N N . GLY A 1 99 ? 9.934 4.750 -2.089 1.00 92.81 99 GLY A N 1
ATOM 736 C CA . GLY A 1 99 ? 10.102 5.482 -0.824 1.00 92.81 99 GLY A CA 1
ATOM 737 C C . GLY A 1 99 ? 8.805 5.794 -0.069 1.00 92.81 99 GLY A C 1
ATOM 738 O O . GLY A 1 99 ? 8.656 6.872 0.494 1.00 92.81 99 GLY A O 1
ATOM 739 N N . GLY A 1 100 ? 7.834 4.882 -0.097 1.00 92.06 100 GLY A N 1
ATOM 740 C CA . GLY A 1 100 ? 6.542 5.046 0.568 1.00 92.06 100 GLY A CA 1
ATOM 741 C C . GLY A 1 100 ? 5.574 5.992 -0.143 1.00 92.06 100 GLY A C 1
ATOM 742 O O . GLY A 1 100 ? 4.639 6.472 0.486 1.00 92.06 100 GLY A O 1
ATOM 743 N N . THR A 1 101 ? 5.769 6.275 -1.432 1.00 95.44 101 THR A N 1
ATOM 744 C CA . THR A 1 101 ? 4.781 7.002 -2.246 1.00 95.44 101 THR A CA 1
ATOM 745 C C . THR A 1 101 ? 3.546 6.147 -2.550 1.00 95.44 101 THR A C 1
ATOM 747 O O . THR A 1 101 ? 3.618 4.918 -2.609 1.00 95.44 101 THR A O 1
ATOM 750 N N . GLN A 1 102 ? 2.397 6.806 -2.746 1.00 95.75 102 GLN A N 1
ATOM 751 C CA . GLN A 1 102 ? 1.134 6.167 -3.130 1.00 95.75 102 GLN A CA 1
ATOM 752 C C . GLN A 1 102 ? 1.219 5.623 -4.564 1.00 95.75 102 GLN A C 1
ATOM 754 O O . GLN A 1 102 ? 1.363 6.390 -5.514 1.00 95.75 102 GLN A O 1
ATOM 759 N N . ARG A 1 103 ? 1.057 4.308 -4.723 1.00 95.25 103 ARG A N 1
ATOM 760 C CA . ARG A 1 103 ? 1.165 3.571 -5.995 1.00 95.25 103 ARG A CA 1
ATOM 761 C C . ARG A 1 103 ? -0.004 2.614 -6.240 1.00 95.25 103 ARG A C 1
ATOM 763 O O . ARG A 1 103 ? 0.115 1.682 -7.031 1.00 95.25 103 ARG A O 1
ATOM 770 N N . TRP A 1 104 ? -1.155 2.841 -5.603 1.00 94.62 104 TRP A N 1
ATOM 771 C CA . TRP A 1 104 ? -2.346 2.007 -5.809 1.00 94.62 104 TRP A CA 1
ATOM 772 C C . TRP A 1 104 ? -2.789 1.919 -7.276 1.00 94.62 104 TRP A C 1
ATOM 774 O O . TRP A 1 104 ? -3.066 0.826 -7.764 1.00 94.62 104 TRP A O 1
ATOM 784 N N . SER A 1 105 ? -2.811 3.044 -7.996 1.00 91.94 105 SER A N 1
ATOM 785 C CA . SER A 1 105 ? -3.178 3.057 -9.419 1.00 91.94 105 SER A CA 1
ATOM 786 C C . SER A 1 105 ? -2.253 2.174 -10.252 1.00 91.94 105 SER A C 1
ATOM 788 O O . SER A 1 105 ? -2.731 1.381 -11.053 1.00 91.94 105 SER A O 1
ATOM 790 N N . GLU A 1 106 ? -0.943 2.256 -10.015 1.00 93.56 106 GLU A N 1
ATOM 791 C CA . GLU A 1 106 ? 0.038 1.434 -10.724 1.00 93.56 106 GLU A CA 1
ATOM 792 C C . GLU A 1 106 ? -0.121 -0.050 -10.389 1.00 93.56 106 GLU A C 1
ATOM 794 O O . GLU A 1 106 ? -0.078 -0.889 -11.286 1.00 93.56 106 GLU A O 1
ATOM 799 N N . LEU A 1 107 ? -0.326 -0.381 -9.108 1.00 93.81 107 LEU A N 1
ATOM 800 C CA . LEU A 1 107 ? -0.568 -1.760 -8.695 1.00 93.81 107 LEU A CA 1
ATOM 801 C C . LEU A 1 107 ? -1.772 -2.326 -9.452 1.00 93.81 107 LEU A C 1
ATOM 803 O O . LEU A 1 107 ? -1.677 -3.364 -10.094 1.00 93.81 107 LEU A O 1
ATOM 807 N N . ARG A 1 108 ? -2.884 -1.593 -9.458 1.00 92.06 108 ARG A N 1
ATOM 808 C CA . ARG A 1 108 ? -4.088 -1.975 -10.195 1.00 92.06 108 ARG A CA 1
ATOM 809 C C . ARG A 1 108 ? -3.838 -2.137 -11.694 1.00 92.06 108 ARG A C 1
ATOM 811 O O . ARG A 1 108 ? -4.303 -3.116 -12.276 1.00 92.06 108 ARG A O 1
ATOM 818 N N . GLU A 1 109 ? -3.133 -1.204 -12.324 1.00 91.38 109 GLU A N 1
ATOM 819 C CA . GLU A 1 109 ? -2.841 -1.262 -13.762 1.00 91.38 109 GLU A CA 1
ATOM 820 C C . GLU A 1 109 ? -1.998 -2.481 -14.144 1.00 91.38 109 GLU A C 1
ATOM 822 O O . GLU A 1 109 ? -2.237 -3.076 -15.191 1.00 91.38 109 GLU A O 1
ATOM 827 N N . ARG A 1 110 ? -1.067 -2.906 -13.283 1.00 91.56 110 ARG A N 1
ATOM 828 C CA . ARG A 1 110 ? -0.265 -4.117 -13.514 1.00 91.56 110 ARG A CA 1
ATOM 829 C C . ARG A 1 110 ? -1.106 -5.393 -13.564 1.00 91.56 110 ARG A C 1
ATOM 831 O O . ARG A 1 110 ? -0.778 -6.283 -14.339 1.00 91.56 110 ARG A O 1
ATOM 838 N N . PHE A 1 111 ? -2.163 -5.479 -12.754 1.00 90.38 111 PHE A N 1
ATOM 839 C CA . PHE A 1 111 ? -2.940 -6.713 -12.587 1.00 90.38 111 PHE A CA 1
ATOM 840 C C . PHE A 1 111 ? -4.248 -6.756 -13.384 1.00 90.38 111 PHE A C 1
ATOM 842 O O . PHE A 1 111 ? -4.629 -7.823 -13.854 1.00 90.38 111 PHE A O 1
ATOM 849 N N . GLU A 1 112 ? -4.927 -5.625 -13.591 1.00 87.19 112 GLU A N 1
ATOM 850 C CA . GLU A 1 112 ? -6.164 -5.591 -14.398 1.00 87.19 112 GLU A CA 1
ATOM 851 C C . GLU A 1 112 ? -5.977 -4.855 -15.743 1.00 87.19 112 GLU A C 1
ATOM 853 O O . GLU A 1 112 ? -6.928 -4.721 -16.513 1.00 87.19 112 GLU A O 1
ATOM 858 N N . GLY A 1 113 ? -4.780 -4.337 -16.033 1.00 82.69 113 GLY A N 1
ATOM 859 C CA . GLY A 1 113 ? -4.507 -3.538 -17.229 1.00 82.69 113 GLY A CA 1
ATOM 860 C C . GLY A 1 113 ? -4.922 -2.063 -17.108 1.00 82.69 113 GLY A C 1
ATOM 861 O O . GLY A 1 113 ? -5.436 -1.629 -16.066 1.00 82.69 113 GLY A O 1
ATOM 862 N N . PRO A 1 114 ? -4.697 -1.265 -18.173 1.00 76.38 114 PRO A N 1
ATOM 863 C CA . PRO A 1 114 ? -4.943 0.172 -18.158 1.00 76.38 114 PRO A CA 1
ATOM 864 C C . PRO A 1 114 ? -6.426 0.476 -17.955 1.00 76.38 114 PRO A C 1
ATOM 866 O O . PRO A 1 114 ? -7.298 -0.269 -18.403 1.00 76.38 114 PRO A O 1
ATOM 869 N N . VAL A 1 115 ? -6.718 1.628 -17.347 1.00 67.69 115 VAL A N 1
ATOM 870 C CA . VAL A 1 115 ? -8.090 2.069 -17.032 1.00 67.69 115 VAL A CA 1
ATOM 871 C C . VAL A 1 115 ? -9.022 2.013 -18.250 1.00 67.69 115 VAL A C 1
ATOM 873 O O . VAL A 1 115 ? -10.177 1.615 -18.118 1.00 67.69 115 VAL A O 1
ATOM 876 N N . GLN A 1 116 ? -8.508 2.327 -19.444 1.00 63.56 116 GLN A N 1
ATOM 877 C CA . GLN A 1 116 ? -9.257 2.259 -20.706 1.00 63.56 116 GLN A CA 1
ATOM 878 C C . GLN A 1 116 ? -9.848 0.863 -20.962 1.00 63.56 116 GLN A C 1
ATOM 880 O O . GLN A 1 116 ? -10.984 0.736 -21.407 1.00 63.56 116 GLN A O 1
ATOM 885 N N . ASN A 1 117 ? -9.122 -0.191 -20.588 1.00 63.19 117 ASN A N 1
ATOM 886 C CA . ASN A 1 117 ? -9.542 -1.574 -20.794 1.00 63.19 117 ASN A CA 1
ATOM 887 C C . ASN A 1 117 ? -10.636 -2.031 -19.810 1.00 63.19 117 ASN A C 1
ATOM 889 O O . ASN A 1 117 ? -11.315 -3.022 -20.056 1.00 63.19 117 ASN A O 1
ATOM 893 N N . ARG A 1 118 ? -10.830 -1.308 -18.697 1.00 62.94 118 ARG A N 1
ATOM 894 C CA . ARG A 1 118 ? -11.914 -1.574 -17.732 1.00 62.94 118 ARG A CA 1
ATOM 895 C C . ARG A 1 118 ? -13.208 -0.871 -18.100 1.00 62.94 118 ARG A C 1
ATOM 897 O O . ARG A 1 118 ? -14.277 -1.374 -17.795 1.00 62.94 118 ARG A O 1
ATOM 904 N N . ILE A 1 119 ? -13.106 0.284 -18.757 1.00 59.94 119 ILE A N 1
ATOM 905 C CA . ILE A 1 119 ? -14.270 1.029 -19.249 1.00 59.94 119 ILE A CA 1
ATOM 906 C C . ILE A 1 119 ? -14.884 0.313 -20.467 1.00 59.94 119 ILE A C 1
ATOM 908 O O . ILE A 1 119 ? -16.089 0.386 -20.677 1.00 59.94 119 ILE A O 1
ATOM 912 N N . MET A 1 120 ? -14.071 -0.409 -21.246 1.00 54.97 120 MET A N 1
ATOM 913 C CA . MET A 1 120 ? -14.488 -1.072 -22.489 1.00 54.97 120 MET A CA 1
ATOM 914 C C . MET A 1 120 ? -14.913 -2.543 -22.349 1.00 54.97 120 MET A C 1
ATOM 916 O O . MET A 1 120 ? -15.210 -3.166 -23.363 1.00 54.97 120 MET A O 1
ATOM 920 N N . LYS A 1 121 ? -14.973 -3.101 -21.134 1.00 45.66 121 LYS A N 1
ATOM 921 C CA . LYS A 1 121 ? -15.599 -4.409 -20.883 1.00 45.66 121 LYS A CA 1
ATOM 922 C C . LYS A 1 121 ? -17.002 -4.225 -20.283 1.00 45.66 121 LYS A C 1
ATOM 924 O O . LYS A 1 121 ? -17.122 -4.243 -19.058 1.00 45.66 121 LYS A O 1
ATOM 929 N N . PRO A 1 122 ? -18.063 -4.030 -21.085 1.00 50.94 122 PRO A N 1
ATOM 930 C CA . PRO A 1 122 ? -19.364 -4.557 -20.707 1.00 50.94 122 PRO A CA 1
ATOM 931 C C . PRO A 1 122 ? -19.363 -6.077 -20.964 1.00 50.94 122 PRO A C 1
ATOM 933 O O . PRO A 1 122 ? -18.659 -6.527 -21.865 1.00 50.94 122 PRO A O 1
ATOM 936 N N . GLU A 1 123 ? -20.082 -6.813 -20.113 1.00 47.09 123 GLU A N 1
ATOM 937 C CA . GLU A 1 123 ? -20.377 -8.267 -20.132 1.00 47.09 123 GLU A CA 1
ATOM 938 C C . GLU A 1 123 ? -19.844 -9.135 -21.286 1.00 47.09 123 GLU A C 1
ATOM 940 O O . GLU A 1 123 ? -20.229 -8.919 -22.458 1.00 47.09 123 GLU A O 1
#

Radius of gyration: 19.93 Å; chains: 1; bounding box: 53×27×58 Å

Secondary structure (DSSP, 8-state):
--S---PPPHHHHHHHHHT---------------S---S-HHHHHHHTT--EEEEEETTEEEEEESS-SS-TT-SSSEEEEE-TTS-EEEEES-GGGTTT---HHHHHHHHH--HHHHHT---